Protein AF-A0A2N4XHB6-F1 (afdb_monomer_lite)

Secondary structure (DSSP, 8-state):
---EEEEEE-TTS-EEEEEEE-SS-EEETTEEE-S--EEEEEE-TTSSEEEES--TTS-----GGGT-SEEEEEEESGGG--SS-EEEEEEEEEETTEE---EEEEEEE-TTS-EEEEEEE-STT----BS---

Structure (mmCIF, N/CA/C/O backbone):
data_AF-A0A2N4XHB6-F1
#
_entry.id   AF-A0A2N4XHB6-F1
#
loop_
_atom_site.group_PDB
_atom_site.id
_atom_site.type_symbol
_atom_site.label_atom_id
_atom_site.label_alt_id
_atom_site.label_comp_id
_atom_site.label_asym_id
_atom_site.label_entity_id
_atom_site.label_seq_id
_atom_site.pdbx_PDB_ins_code
_atom_site.Cartn_x
_atom_site.Cartn_y
_atom_site.Cartn_z
_atom_site.occupancy
_atom_site.B_iso_or_equiv
_atom_site.auth_seq_id
_atom_site.auth_comp_id
_atom_site.auth_asym_id
_atom_site.auth_atom_id
_atom_site.pdbx_PDB_model_num
ATOM 1 N N . MET A 1 1 ? 1.958 -4.715 -34.163 1.00 52.84 1 MET A N 1
ATOM 2 C CA . MET A 1 1 ? 2.606 -5.634 -33.198 1.00 52.84 1 MET A CA 1
ATOM 3 C C . MET A 1 1 ? 1.744 -5.670 -31.944 1.00 52.84 1 MET A C 1
ATOM 5 O O . MET A 1 1 ? 1.227 -4.619 -31.588 1.00 52.84 1 MET A O 1
ATOM 9 N N . ALA A 1 2 ? 1.501 -6.847 -31.358 1.00 56.41 2 ALA A N 1
ATOM 10 C CA . ALA A 1 2 ? 0.521 -7.033 -30.283 1.00 56.41 2 ALA A CA 1
ATOM 11 C C . ALA A 1 2 ? 1.166 -6.917 -28.892 1.00 56.41 2 ALA A C 1
ATOM 13 O O . ALA A 1 2 ? 2.241 -7.465 -28.655 1.00 56.41 2 ALA A O 1
ATOM 14 N N . GLU A 1 3 ? 0.499 -6.212 -27.980 1.00 59.81 3 GLU A N 1
ATOM 15 C CA . GLU A 1 3 ? 0.827 -6.192 -26.554 1.00 59.81 3 GLU A CA 1
ATOM 16 C C . GLU A 1 3 ? 0.677 -7.605 -25.971 1.00 59.81 3 GLU A C 1
ATOM 18 O O . GLU A 1 3 ? -0.352 -8.253 -26.162 1.00 59.81 3 GLU A O 1
ATOM 23 N N . VAL A 1 4 ? 1.694 -8.091 -25.252 1.00 67.19 4 VAL A N 1
ATOM 24 C CA . VAL A 1 4 ? 1.621 -9.379 -24.548 1.00 67.19 4 VAL A CA 1
ATOM 25 C C . VAL A 1 4 ? 1.530 -9.113 -23.054 1.00 67.19 4 VAL A C 1
ATOM 27 O O . VAL A 1 4 ? 2.489 -8.644 -22.435 1.00 67.19 4 VAL A O 1
ATOM 30 N N . ARG A 1 5 ? 0.380 -9.448 -22.468 1.00 74.56 5 ARG A N 1
ATOM 31 C CA . ARG A 1 5 ? 0.186 -9.484 -21.016 1.00 74.56 5 ARG A CA 1
ATOM 32 C C . ARG A 1 5 ? 0.416 -10.897 -20.507 1.00 74.56 5 ARG A C 1
ATOM 34 O O . ARG A 1 5 ? -0.084 -11.855 -21.090 1.00 74.56 5 ARG A O 1
ATOM 41 N N . ARG A 1 6 ? 1.167 -11.025 -19.415 1.00 82.19 6 ARG A N 1
ATOM 42 C CA . ARG A 1 6 ? 1.332 -12.288 -18.688 1.00 82.19 6 ARG A CA 1
ATOM 43 C C . ARG A 1 6 ? 0.934 -12.086 -17.235 1.00 82.19 6 ARG A C 1
ATOM 45 O O . ARG A 1 6 ? 1.371 -11.120 -16.615 1.00 82.19 6 ARG A O 1
ATOM 52 N N . SER A 1 7 ? 0.152 -13.025 -16.724 1.00 91.19 7 SER A N 1
ATOM 53 C CA . SER A 1 7 ? -0.259 -13.092 -15.327 1.00 91.19 7 SER A CA 1
ATOM 54 C C . SER A 1 7 ? 0.274 -14.374 -14.707 1.00 91.19 7 SER A C 1
ATOM 56 O O . SER A 1 7 ? 0.253 -15.429 -15.340 1.00 91.19 7 SER A O 1
ATOM 58 N N . GLU A 1 8 ? 0.758 -14.271 -13.479 1.00 92.38 8 GLU A N 1
ATOM 59 C CA . GLU A 1 8 ? 1.179 -15.395 -12.652 1.00 92.38 8 GLU A CA 1
ATOM 60 C C . GLU A 1 8 ? 0.346 -15.394 -11.380 1.00 92.38 8 GLU A C 1
ATOM 62 O O . GLU A 1 8 ? 0.047 -14.332 -10.832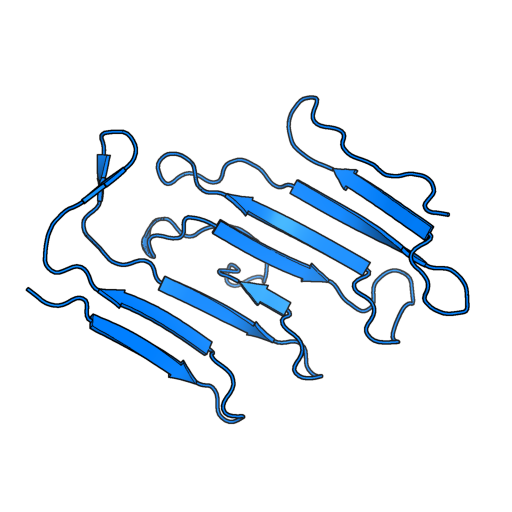 1.00 92.38 8 GLU A O 1
ATOM 67 N N . TYR A 1 9 ? -0.034 -16.581 -10.925 1.00 96.19 9 TYR A N 1
ATOM 68 C CA . TYR A 1 9 ? -0.909 -16.773 -9.778 1.00 96.19 9 TYR A CA 1
ATOM 69 C C . TYR A 1 9 ? -0.180 -17.581 -8.706 1.00 96.19 9 TYR A C 1
ATOM 71 O O . TYR A 1 9 ? 0.742 -18.336 -9.017 1.00 96.19 9 TYR A O 1
ATOM 79 N N . ASP A 1 10 ? -0.563 -17.392 -7.448 1.00 94.81 10 ASP A N 1
ATOM 80 C CA . ASP A 1 10 ? -0.102 -18.235 -6.346 1.00 94.81 10 ASP A CA 1
ATOM 81 C C . ASP A 1 10 ? -0.868 -19.568 -6.279 1.00 94.81 10 ASP A C 1
ATOM 83 O O . ASP A 1 10 ? -1.767 -19.834 -7.081 1.00 94.81 10 ASP A O 1
ATOM 87 N N . GLU A 1 11 ? -0.518 -20.422 -5.316 1.00 94.62 11 GLU A N 1
ATOM 88 C CA . GLU A 1 11 ? -1.128 -21.746 -5.147 1.00 94.62 11 GLU A CA 1
ATOM 89 C C . GLU A 1 11 ? -2.623 -21.682 -4.791 1.00 94.62 11 GLU A C 1
ATOM 91 O O . GLU A 1 11 ? -3.349 -22.654 -4.996 1.00 94.62 11 GLU A O 1
ATOM 96 N N . ALA A 1 12 ? -3.097 -20.539 -4.285 1.00 94.06 12 ALA A N 1
ATOM 97 C CA . ALA A 1 12 ? -4.505 -20.281 -3.996 1.00 94.06 12 ALA A CA 1
ATOM 98 C C . ALA A 1 12 ? -5.250 -19.641 -5.187 1.00 94.06 12 ALA A C 1
ATOM 100 O O . ALA A 1 12 ? -6.422 -19.287 -5.059 1.00 94.06 12 ALA A O 1
ATOM 101 N N . GLY A 1 13 ? -4.588 -19.470 -6.338 1.00 95.69 13 GLY A N 1
ATOM 102 C CA . GLY A 1 13 ? -5.165 -18.874 -7.542 1.00 95.69 13 GLY A CA 1
ATOM 103 C C . GLY A 1 13 ? -5.283 -17.348 -7.499 1.00 95.69 13 GLY A C 1
ATOM 104 O O . GLY A 1 13 ? -5.992 -16.768 -8.323 1.00 95.69 13 GLY A O 1
ATOM 105 N N . ARG A 1 14 ? -4.610 -16.668 -6.564 1.00 96.12 14 ARG A N 1
ATOM 106 C CA . ARG A 1 14 ? -4.595 -15.198 -6.480 1.00 96.12 14 ARG A CA 1
ATOM 107 C C . ARG A 1 14 ? -3.497 -14.636 -7.374 1.00 96.12 14 ARG A C 1
ATOM 109 O O . ARG A 1 14 ? -2.429 -15.229 -7.491 1.00 96.12 14 ARG A O 1
ATOM 116 N N . LEU A 1 15 ? -3.749 -13.492 -8.009 1.00 96.56 15 LEU A N 1
ATOM 117 C CA . LEU A 1 15 ? -2.792 -12.851 -8.914 1.00 96.56 15 LEU A CA 1
ATOM 118 C C . LEU A 1 15 ? -1.532 -12.446 -8.142 1.00 96.56 15 LEU A C 1
ATOM 120 O O . LEU A 1 15 ? -1.575 -11.546 -7.322 1.00 96.56 15 LEU A O 1
ATOM 124 N N . LYS A 1 16 ? -0.402 -13.081 -8.424 1.00 95.19 16 LYS A N 1
ATOM 125 C CA . LYS A 1 16 ? 0.886 -12.797 -7.787 1.00 95.19 16 LYS A CA 1
ATOM 126 C C . LYS A 1 16 ? 1.684 -11.755 -8.559 1.00 95.19 16 LYS A C 1
ATOM 128 O O . LYS A 1 16 ? 2.318 -10.899 -7.953 1.00 95.19 16 LYS A O 1
ATOM 133 N N . GLN A 1 17 ? 1.651 -11.828 -9.886 1.00 92.94 17 GLN A N 1
ATOM 134 C CA . GLN A 1 17 ? 2.380 -10.906 -10.746 1.00 92.94 17 GLN A CA 1
ATOM 135 C C . GLN A 1 17 ? 1.612 -10.653 -12.040 1.00 92.94 17 GLN A C 1
ATOM 137 O O . GLN A 1 17 ? 1.107 -11.584 -12.666 1.00 92.94 17 GLN A O 1
ATOM 142 N N . ALA A 1 18 ? 1.572 -9.399 -12.476 1.00 90.31 18 ALA A N 1
ATOM 143 C CA . ALA A 1 18 ? 1.178 -9.019 -13.825 1.00 90.31 18 ALA A CA 1
ATOM 144 C C . ALA A 1 18 ? 2.351 -8.331 -14.528 1.00 90.31 18 ALA A C 1
ATOM 146 O O . ALA A 1 18 ? 3.048 -7.510 -13.938 1.00 90.31 18 ALA A O 1
ATOM 147 N N . LYS A 1 19 ? 2.579 -8.663 -15.799 1.00 84.25 19 LYS A N 1
ATOM 148 C CA . LYS A 1 19 ? 3.659 -8.082 -16.601 1.00 84.25 19 LYS A CA 1
ATOM 149 C C . LYS A 1 19 ? 3.141 -7.643 -17.961 1.00 84.25 19 LYS A C 1
ATOM 151 O O . LYS A 1 19 ? 2.571 -8.455 -18.693 1.00 84.25 19 LYS A O 1
ATOM 156 N N . ILE A 1 20 ? 3.385 -6.385 -18.319 1.00 77.31 20 ILE A N 1
ATOM 157 C CA . ILE A 1 20 ? 3.029 -5.833 -19.635 1.00 77.31 20 ILE A CA 1
ATOM 158 C C . ILE A 1 20 ? 4.281 -5.807 -20.493 1.00 77.31 20 ILE A C 1
ATOM 160 O O . ILE A 1 20 ? 5.164 -5.015 -20.215 1.00 77.31 20 ILE A O 1
ATOM 164 N N . ARG A 1 21 ? 4.397 -6.633 -21.536 1.00 66.62 21 ARG A N 1
ATOM 165 C CA . ARG A 1 21 ? 5.574 -6.590 -22.414 1.00 66.62 21 ARG A CA 1
ATOM 166 C C . ARG A 1 21 ? 5.386 -5.631 -23.582 1.00 66.62 21 ARG A C 1
ATOM 168 O O . ARG A 1 21 ? 4.502 -5.838 -24.404 1.00 66.62 21 ARG A O 1
ATOM 175 N N . ALA A 1 22 ? 6.256 -4.628 -23.686 1.00 56.41 22 ALA A N 1
ATOM 176 C CA . ALA A 1 22 ? 6.355 -3.796 -24.876 1.00 56.41 22 ALA A CA 1
ATOM 177 C C . ALA A 1 22 ? 7.208 -4.500 -25.943 1.00 56.41 22 ALA A C 1
ATOM 179 O O . ALA A 1 22 ? 8.329 -4.932 -25.675 1.00 56.41 22 ALA A O 1
ATOM 180 N N . THR A 1 23 ? 6.698 -4.580 -27.169 1.00 54.22 23 THR A N 1
ATOM 181 C CA . THR A 1 23 ? 7.548 -4.682 -28.360 1.00 54.22 23 THR A CA 1
ATOM 182 C C . THR A 1 23 ? 7.778 -3.248 -28.853 1.00 54.22 23 THR A C 1
ATOM 184 O O . THR A 1 23 ? 6.912 -2.696 -29.523 1.00 54.22 23 THR A O 1
ATOM 187 N N . GLY A 1 24 ? 8.888 -2.615 -28.448 1.00 55.94 24 GLY A N 1
ATOM 188 C CA . GLY A 1 24 ? 9.245 -1.221 -28.790 1.00 55.94 24 GLY A CA 1
ATOM 189 C C . GLY A 1 24 ? 9.557 -0.322 -27.577 1.00 55.94 24 GLY A C 1
ATOM 190 O O . GLY A 1 24 ? 9.162 -0.638 -26.456 1.00 55.94 24 GLY A O 1
ATOM 191 N N . SER A 1 25 ? 10.282 0.784 -27.805 1.00 54.81 25 SER A N 1
ATOM 192 C CA . SER A 1 25 ? 10.637 1.795 -26.787 1.00 54.81 25 SER A CA 1
ATOM 193 C C . SER A 1 25 ? 9.533 2.845 -26.638 1.00 54.81 25 SER A C 1
ATOM 195 O O . SER A 1 25 ? 9.079 3.398 -27.638 1.00 54.81 25 SER A O 1
ATOM 197 N N . TYR A 1 26 ? 9.138 3.154 -25.402 1.00 51.06 26 TYR A N 1
ATOM 198 C CA . TYR A 1 26 ? 8.243 4.273 -25.081 1.00 51.06 26 TYR A CA 1
ATOM 199 C C . TYR A 1 26 ? 9.034 5.377 -24.376 1.00 51.06 26 TYR A C 1
ATOM 201 O O . TYR A 1 26 ? 10.110 5.118 -23.850 1.00 51.06 26 TYR A O 1
ATOM 209 N N . THR A 1 27 ? 8.521 6.605 -24.345 1.00 50.12 27 THR A N 1
ATOM 210 C CA . THR A 1 27 ? 9.161 7.726 -23.641 1.00 50.12 27 THR A CA 1
ATOM 211 C C . THR A 1 27 ? 8.194 8.273 -22.598 1.00 50.12 27 THR A C 1
ATOM 213 O O . THR A 1 27 ? 7.130 8.769 -22.961 1.00 50.12 27 THR A O 1
ATOM 216 N N . ALA A 1 28 ? 8.559 8.208 -21.317 1.00 45.91 28 ALA A N 1
ATOM 217 C CA . ALA A 1 28 ? 7.858 8.903 -20.235 1.00 45.91 28 ALA A CA 1
ATOM 218 C C . ALA A 1 28 ? 8.751 10.041 -19.728 1.00 45.91 28 ALA A C 1
ATOM 220 O O . ALA A 1 28 ? 9.938 9.829 -19.480 1.00 45.91 28 ALA A O 1
ATOM 221 N N . ASN A 1 29 ? 8.205 11.257 -19.622 1.00 54.69 29 ASN A N 1
ATOM 222 C CA . ASN A 1 29 ? 8.935 12.459 -19.184 1.00 54.69 29 ASN A CA 1
ATOM 223 C C . ASN A 1 29 ? 10.287 12.682 -19.900 1.00 54.69 29 ASN A C 1
ATOM 225 O O . ASN A 1 29 ? 11.282 13.043 -19.279 1.00 54.69 29 ASN A O 1
ATOM 229 N N . GLY A 1 30 ? 10.350 12.436 -21.213 1.00 52.88 30 GLY A N 1
ATOM 230 C CA . GLY A 1 30 ? 11.564 12.655 -22.014 1.00 52.88 30 GLY A CA 1
ATOM 231 C C . GLY A 1 30 ? 12.653 11.585 -21.865 1.00 52.88 30 GLY A C 1
ATOM 232 O O . GLY A 1 30 ? 13.679 11.680 -22.531 1.00 52.88 30 GLY A O 1
ATOM 233 N N . THR A 1 31 ? 12.429 10.544 -21.057 1.00 49.56 31 THR A N 1
ATOM 234 C CA . THR A 1 31 ? 13.347 9.406 -20.921 1.00 49.56 31 THR A CA 1
ATOM 235 C C . THR A 1 31 ? 12.808 8.213 -21.699 1.00 49.56 31 THR A C 1
ATOM 237 O O . THR A 1 31 ? 11.677 7.781 -21.469 1.00 49.56 31 THR A O 1
ATOM 240 N N . ALA A 1 32 ? 13.610 7.675 -22.622 1.00 52.66 32 ALA A N 1
ATOM 241 C CA . ALA A 1 32 ? 13.290 6.425 -23.300 1.00 52.66 32 ALA A CA 1
ATOM 242 C C . ALA A 1 32 ? 13.261 5.287 -22.266 1.00 52.66 32 ALA A C 1
ATOM 244 O O . ALA A 1 32 ? 14.292 4.888 -21.731 1.00 52.66 32 ALA A O 1
ATOM 245 N N . ILE A 1 33 ? 12.069 4.776 -21.980 1.00 51.88 33 ILE A N 1
ATOM 246 C CA . ILE A 1 33 ? 11.839 3.576 -21.186 1.00 51.88 33 ILE A CA 1
ATOM 247 C C . ILE A 1 33 ? 11.788 2.375 -22.131 1.00 51.88 33 ILE A C 1
ATOM 249 O O . ILE A 1 33 ? 10.859 2.194 -22.924 1.00 51.88 33 ILE A O 1
ATOM 253 N N . SER A 1 34 ? 12.818 1.535 -22.044 1.00 44.62 34 SER A N 1
ATOM 254 C CA . SER A 1 34 ? 12.791 0.188 -22.604 1.00 44.62 34 SER A CA 1
ATOM 255 C C . SER A 1 34 ? 12.200 -0.770 -21.562 1.00 44.62 34 SER A C 1
ATOM 257 O O . SER A 1 34 ? 12.894 -1.158 -20.626 1.00 44.62 34 SER A O 1
ATOM 259 N N . GLY A 1 35 ? 10.939 -1.178 -21.713 1.00 57.50 35 GLY A N 1
ATOM 260 C CA . GLY A 1 35 ? 10.352 -2.277 -20.930 1.00 57.50 35 GLY A CA 1
ATOM 261 C C . GLY A 1 35 ? 9.185 -1.866 -20.034 1.00 57.50 35 GLY A C 1
ATOM 262 O O . GLY A 1 35 ? 9.173 -0.807 -19.426 1.00 57.50 35 GLY A O 1
ATOM 263 N N . LEU A 1 36 ? 8.101 -2.635 -20.076 1.00 72.62 36 LEU A N 1
ATOM 264 C CA . LEU A 1 36 ? 7.827 -3.678 -19.082 1.00 72.62 36 LEU A CA 1
ATOM 265 C C . LEU A 1 36 ? 7.644 -3.140 -17.668 1.00 72.62 36 LEU A C 1
ATOM 267 O O . LEU A 1 36 ? 8.567 -3.185 -16.870 1.00 72.62 36 LEU A O 1
ATOM 271 N N . GLN A 1 37 ? 6.410 -2.753 -17.347 1.00 79.25 37 GLN A N 1
ATOM 272 C CA . GLN A 1 37 ? 5.982 -2.685 -15.958 1.00 79.25 37 GLN A CA 1
ATOM 273 C C . GLN A 1 37 ? 5.760 -4.110 -15.442 1.00 79.25 37 GLN A C 1
ATOM 275 O O . GLN A 1 37 ? 5.074 -4.921 -16.082 1.00 79.25 37 GLN A O 1
ATOM 280 N N . THR A 1 38 ? 6.348 -4.398 -14.287 1.00 85.50 38 THR A N 1
ATOM 281 C CA . THR A 1 38 ? 5.965 -5.534 -13.450 1.00 85.50 38 THR A CA 1
ATOM 282 C C . THR A 1 38 ? 5.059 -5.009 -12.341 1.00 85.50 38 THR A C 1
ATOM 284 O O . THR A 1 38 ? 5.207 -3.886 -11.871 1.00 85.50 38 THR A O 1
ATOM 287 N N . THR A 1 39 ? 4.034 -5.768 -11.990 1.00 93.06 39 THR A N 1
ATOM 288 C CA . THR A 1 39 ? 3.167 -5.448 -10.861 1.00 93.06 39 THR A CA 1
ATOM 289 C C . THR A 1 39 ? 3.082 -6.677 -9.990 1.00 93.06 39 THR A C 1
ATOM 291 O O . THR A 1 39 ? 2.452 -7.661 -10.372 1.00 93.06 39 THR A O 1
ATOM 294 N N . ASP A 1 40 ? 3.766 -6.618 -8.859 1.00 95.75 40 ASP A N 1
ATOM 295 C CA . ASP A 1 40 ? 3.851 -7.675 -7.867 1.00 95.75 40 ASP A CA 1
ATOM 296 C C . ASP A 1 40 ? 2.800 -7.437 -6.784 1.00 95.75 40 ASP A C 1
ATOM 298 O O . ASP A 1 40 ? 2.676 -6.333 -6.254 1.00 95.75 40 ASP A O 1
ATOM 302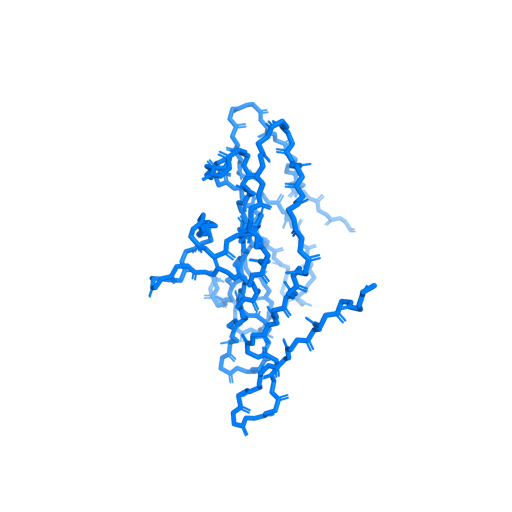 N N . TYR A 1 41 ? 2.045 -8.473 -6.439 1.00 97.81 41 TYR A N 1
ATOM 303 C CA . TYR A 1 41 ? 0.985 -8.409 -5.441 1.00 97.81 41 TYR A CA 1
ATOM 304 C C . TYR A 1 41 ? 1.343 -9.285 -4.247 1.00 97.81 41 TYR A C 1
ATOM 306 O O . TYR A 1 41 ? 1.806 -10.418 -4.383 1.00 97.81 41 TYR A O 1
ATOM 314 N N . THR A 1 42 ? 1.082 -8.768 -3.052 1.00 97.50 42 THR A N 1
ATOM 315 C CA . THR A 1 42 ? 1.194 -9.524 -1.804 1.00 97.50 42 THR A CA 1
ATOM 316 C C . THR A 1 42 ? -0.140 -9.523 -1.085 1.00 97.50 42 THR A C 1
ATOM 318 O O . THR A 1 42 ? -0.910 -8.565 -1.180 1.00 97.50 42 THR A O 1
ATOM 321 N N . TYR A 1 43 ? -0.410 -10.591 -0.342 1.00 97.44 43 TYR A N 1
ATOM 322 C CA . TYR A 1 43 ? -1.692 -10.806 0.317 1.00 97.44 43 TYR A CA 1
ATOM 323 C C . TYR A 1 43 ? -1.521 -11.001 1.819 1.00 97.44 43 TYR A C 1
ATOM 325 O O . TYR A 1 43 ? -0.509 -11.513 2.297 1.00 97.44 43 TYR A O 1
ATOM 333 N N . HIS A 1 44 ? -2.536 -10.582 2.562 1.00 95.00 44 HIS A N 1
ATOM 334 C CA . HIS A 1 44 ? -2.712 -10.886 3.968 1.00 95.00 44 HIS A CA 1
ATOM 335 C C . HIS A 1 44 ? -3.045 -12.379 4.141 1.00 95.00 44 HIS A C 1
ATOM 337 O O . HIS A 1 44 ? -3.594 -13.005 3.229 1.00 95.00 44 HIS A O 1
ATOM 343 N N . LEU A 1 45 ? -2.795 -12.951 5.326 1.00 92.94 45 LEU A N 1
ATOM 344 C CA . LEU A 1 45 ? -3.118 -14.358 5.624 1.00 92.94 45 LEU A CA 1
ATOM 345 C C . LEU A 1 45 ? -4.602 -14.704 5.385 1.00 92.94 45 LEU A C 1
ATOM 347 O O . LEU A 1 45 ? -4.923 -15.835 5.043 1.00 92.94 45 LEU A O 1
ATOM 351 N N . ARG A 1 46 ? -5.500 -13.716 5.503 1.00 92.44 46 ARG A N 1
ATOM 352 C CA . ARG A 1 46 ? -6.945 -13.842 5.216 1.00 92.44 46 ARG A CA 1
ATOM 353 C C . ARG A 1 46 ? -7.320 -13.680 3.735 1.00 92.44 46 ARG A C 1
ATOM 355 O O . ARG A 1 46 ? -8.495 -13.565 3.415 1.00 92.44 46 ARG A O 1
ATOM 362 N N . GLY A 1 47 ? -6.348 -13.585 2.832 1.00 94.31 47 GLY A N 1
ATOM 363 C CA . GLY A 1 47 ? -6.591 -13.465 1.391 1.00 94.31 47 GLY A CA 1
ATOM 364 C C . GLY A 1 47 ? -6.782 -12.048 0.854 1.00 94.31 47 GLY A C 1
ATOM 365 O O . GLY A 1 47 ? -6.806 -11.866 -0.358 1.00 94.31 47 GLY A O 1
ATOM 366 N N . GLN A 1 48 ? -6.869 -11.048 1.726 1.00 95.62 48 GLN A N 1
ATOM 367 C CA . GLN A 1 48 ? -7.025 -9.644 1.339 1.00 95.62 48 GLN A CA 1
ATOM 368 C C . GLN A 1 48 ? -5.719 -9.088 0.755 1.00 95.62 48 GLN A C 1
ATOM 370 O O . GLN A 1 48 ? -4.641 -9.579 1.090 1.00 95.62 48 GLN A O 1
ATOM 375 N N . LEU A 1 49 ? -5.785 -8.078 -0.116 1.00 97.75 49 LEU A N 1
ATOM 376 C CA . LEU A 1 49 ? -4.585 -7.421 -0.646 1.00 97.75 49 LEU A CA 1
ATOM 377 C C . LEU A 1 49 ? -3.778 -6.811 0.508 1.00 97.75 49 LEU A C 1
ATOM 379 O O . LEU A 1 49 ? -4.323 -6.063 1.304 1.00 97.75 49 LEU A O 1
ATOM 383 N N . ARG A 1 50 ? -2.479 -7.092 0.582 1.00 97.69 50 ARG A N 1
ATOM 384 C CA . ARG A 1 50 ? -1.554 -6.472 1.544 1.00 97.69 50 ARG A CA 1
ATOM 385 C C . ARG A 1 50 ? -0.680 -5.409 0.892 1.00 97.69 50 ARG A C 1
ATOM 387 O O . ARG A 1 50 ? -0.323 -4.429 1.537 1.00 97.69 50 ARG A O 1
ATOM 394 N N . GLY A 1 51 ? -0.342 -5.568 -0.381 1.00 98.25 51 GLY A N 1
ATOM 395 C CA . GLY A 1 51 ? 0.387 -4.525 -1.084 1.00 98.25 51 GLY A CA 1
ATOM 396 C C . GLY A 1 51 ? 0.695 -4.829 -2.533 1.00 98.25 51 GLY A C 1
ATOM 397 O O . GLY A 1 51 ? 0.501 -5.948 -3.005 1.00 98.25 51 GLY A O 1
ATOM 398 N N . ILE A 1 52 ? 1.182 -3.794 -3.202 1.00 98.25 52 ILE A N 1
ATOM 399 C CA . ILE A 1 52 ? 1.575 -3.758 -4.604 1.00 98.25 52 ILE A CA 1
ATOM 400 C C . ILE A 1 52 ? 3.011 -3.241 -4.660 1.00 98.25 52 ILE A C 1
ATOM 402 O O . ILE A 1 52 ? 3.291 -2.206 -4.054 1.00 98.25 52 ILE A O 1
ATOM 406 N N . ASN A 1 53 ? 3.892 -3.932 -5.387 1.00 96.88 53 ASN A N 1
ATOM 407 C CA . ASN A 1 53 ? 5.286 -3.537 -5.623 1.00 96.88 53 ASN A CA 1
ATOM 408 C C . ASN A 1 53 ? 6.045 -3.198 -4.331 1.00 96.88 53 ASN A C 1
ATOM 410 O O . ASN A 1 53 ? 6.744 -2.188 -4.249 1.00 96.88 53 ASN A O 1
ATOM 414 N N . LEU A 1 54 ? 5.834 -3.993 -3.280 1.00 97.88 54 LEU A N 1
ATOM 415 C CA . LEU A 1 54 ? 6.552 -3.819 -2.022 1.00 97.88 54 LEU A CA 1
ATOM 416 C C . LEU A 1 54 ? 8.001 -4.292 -2.167 1.00 97.88 54 LEU A C 1
ATOM 418 O O . LEU A 1 54 ? 8.268 -5.270 -2.865 1.00 97.88 54 LEU A O 1
ATOM 422 N N . ASP A 1 55 ? 8.918 -3.652 -1.444 1.00 95.50 55 ASP A N 1
ATOM 423 C CA . ASP A 1 55 ? 10.286 -4.154 -1.323 1.00 95.50 55 ASP A CA 1
ATOM 424 C C . ASP A 1 55 ? 10.338 -5.485 -0.539 1.00 95.50 55 ASP A C 1
ATOM 426 O O . ASP A 1 55 ? 9.345 -5.955 0.027 1.00 95.50 55 ASP A O 1
ATOM 430 N N . GLY A 1 56 ? 11.523 -6.099 -0.457 1.00 94.12 56 GLY A N 1
ATOM 431 C CA . GLY A 1 56 ? 11.719 -7.356 0.279 1.00 94.12 56 GLY A CA 1
ATOM 432 C C . GLY A 1 56 ? 11.415 -7.279 1.784 1.00 94.12 56 GLY A C 1
ATOM 433 O O . GLY A 1 56 ? 11.224 -8.314 2.417 1.00 94.12 56 GLY A O 1
ATOM 434 N N . SER A 1 57 ? 11.329 -6.072 2.350 1.00 96.25 57 SER A N 1
ATOM 435 C CA . SER A 1 57 ? 10.933 -5.817 3.741 1.00 96.25 57 SER A CA 1
ATOM 436 C C . SER A 1 57 ? 9.440 -5.482 3.879 1.00 96.25 57 SER A C 1
ATOM 438 O O . SER A 1 57 ? 8.941 -5.275 4.986 1.00 96.25 57 SER A O 1
ATOM 440 N N . GLY A 1 58 ? 8.694 -5.437 2.773 1.00 96.19 58 GLY A N 1
ATOM 441 C CA . GLY A 1 58 ? 7.283 -5.082 2.751 1.00 96.19 58 GLY A CA 1
ATOM 442 C C . GLY A 1 58 ? 7.010 -3.577 2.824 1.00 96.19 58 GLY A C 1
ATOM 443 O O . GLY A 1 58 ? 5.922 -3.198 3.258 1.00 96.19 58 GLY A O 1
ATOM 444 N N . ASN A 1 59 ? 7.957 -2.711 2.463 1.00 97.12 59 ASN A N 1
ATOM 445 C CA . ASN A 1 59 ? 7.745 -1.262 2.405 1.00 97.12 59 ASN A CA 1
ATOM 446 C C . ASN A 1 59 ? 7.289 -0.824 1.009 1.00 97.12 59 ASN A C 1
ATOM 448 O O . ASN A 1 59 ? 7.723 -1.414 0.016 1.00 97.12 59 ASN A O 1
ATOM 452 N N . PRO A 1 60 ? 6.443 0.218 0.904 1.00 97.44 60 PRO A N 1
ATOM 453 C CA . PRO A 1 60 ? 5.943 0.681 -0.380 1.00 97.44 60 PRO A CA 1
ATOM 454 C C . PRO A 1 60 ? 6.984 1.544 -1.116 1.00 97.44 60 PRO A C 1
ATOM 456 O O . PRO A 1 60 ? 6.893 2.771 -1.122 1.00 97.44 60 PRO A O 1
ATOM 459 N N . VAL A 1 61 ? 7.993 0.912 -1.721 1.00 95.62 61 VAL A N 1
ATOM 460 C CA . VAL A 1 61 ? 9.084 1.580 -2.449 1.00 95.62 61 VAL A CA 1
ATOM 461 C C . VAL A 1 61 ? 9.125 1.068 -3.895 1.00 95.62 61 VAL A C 1
ATOM 463 O O . VAL A 1 61 ? 9.486 -0.087 -4.100 1.00 95.62 61 VAL A O 1
ATOM 466 N N . PRO A 1 62 ? 8.785 1.894 -4.906 1.00 92.75 62 PRO A N 1
ATOM 467 C CA . PRO A 1 62 ? 8.834 1.478 -6.308 1.00 92.75 62 PRO A CA 1
ATOM 468 C C . PRO A 1 62 ? 10.247 1.062 -6.740 1.00 92.75 62 PRO A C 1
ATOM 470 O O . PRO A 1 62 ? 11.207 1.808 -6.522 1.00 92.75 62 PRO A O 1
ATOM 473 N N . ASN A 1 63 ? 10.378 -0.093 -7.399 1.00 88.88 63 ASN A N 1
ATOM 474 C CA . ASN A 1 63 ? 11.636 -0.571 -7.957 1.00 88.88 63 ASN A CA 1
ATOM 475 C C . ASN A 1 63 ? 11.827 -0.116 -9.415 1.00 88.88 63 ASN A C 1
ATOM 477 O O . ASN A 1 63 ? 11.209 -0.634 -10.350 1.00 88.88 63 ASN A O 1
ATOM 481 N N . ALA A 1 64 ? 12.767 0.806 -9.627 1.00 84.75 64 ALA A N 1
ATOM 482 C CA . ALA A 1 64 ? 13.124 1.306 -10.955 1.00 84.75 64 ALA A CA 1
ATOM 483 C C . ALA A 1 64 ? 13.564 0.199 -11.932 1.00 84.75 64 ALA A C 1
ATOM 485 O O . ALA A 1 64 ? 13.264 0.275 -13.121 1.00 84.75 64 ALA A O 1
ATOM 486 N N . SER A 1 65 ? 14.221 -0.859 -11.441 1.00 82.88 65 SER A N 1
ATOM 487 C CA . SER A 1 65 ? 14.683 -1.975 -12.283 1.00 82.88 65 SER A CA 1
ATOM 488 C C . SER A 1 65 ? 13.533 -2.848 -12.800 1.00 82.88 65 SER A C 1
ATOM 490 O O . SER A 1 65 ? 13.710 -3.586 -13.767 1.00 82.88 65 SER A O 1
ATOM 492 N N . GLN A 1 66 ? 12.358 -2.775 -12.165 1.00 82.44 66 GLN A N 1
ATOM 493 C CA . GLN A 1 66 ? 11.137 -3.486 -12.563 1.00 82.44 66 GLN A CA 1
ATOM 494 C C . GLN A 1 66 ? 10.135 -2.592 -13.312 1.00 82.44 66 GLN A C 1
ATOM 496 O O . GLN A 1 66 ? 9.080 -3.078 -13.730 1.00 82.44 66 GLN A O 1
ATOM 501 N N . GLY A 1 67 ? 10.473 -1.312 -13.515 1.00 82.94 67 GLY A N 1
ATOM 502 C CA . GLY A 1 67 ? 9.591 -0.336 -14.151 1.00 82.94 67 GLY A CA 1
ATOM 503 C C . GLY A 1 67 ? 8.416 0.081 -13.266 1.00 82.94 67 GLY A C 1
ATOM 504 O O . GLY A 1 67 ? 7.365 0.458 -13.785 1.00 82.94 67 GLY A O 1
ATOM 505 N N . ASP A 1 68 ? 8.557 -0.007 -11.942 1.00 88.94 68 ASP A N 1
ATOM 506 C CA . ASP A 1 68 ? 7.471 0.326 -11.029 1.00 88.94 68 ASP A CA 1
ATOM 507 C C . ASP A 1 68 ? 7.207 1.831 -11.022 1.00 88.94 68 ASP A C 1
ATOM 509 O O . ASP A 1 68 ? 8.041 2.643 -10.614 1.00 88.94 68 ASP A O 1
ATOM 513 N N . LEU A 1 69 ? 5.994 2.205 -11.420 1.00 90.19 69 LEU A N 1
ATOM 514 C CA . LEU A 1 69 ? 5.522 3.587 -11.335 1.00 90.19 69 LEU A CA 1
ATOM 515 C C . LEU A 1 69 ? 4.882 3.904 -9.978 1.00 90.19 69 LEU A C 1
ATOM 517 O O . LEU A 1 69 ? 4.670 5.068 -9.640 1.00 90.19 69 LEU A O 1
ATOM 521 N N . PHE A 1 70 ? 4.559 2.868 -9.205 1.00 94.62 70 PHE A N 1
ATOM 522 C CA . PHE A 1 70 ? 3.779 2.963 -7.983 1.00 94.62 70 PHE A CA 1
ATOM 523 C C . PHE A 1 70 ? 4.047 1.772 -7.064 1.00 94.62 70 PHE A C 1
ATOM 525 O O . PHE A 1 70 ? 4.307 0.666 -7.541 1.00 94.62 70 PHE A O 1
ATOM 532 N N . SER A 1 71 ? 3.943 2.011 -5.759 1.00 97.81 71 SER A N 1
ATOM 533 C CA . SER A 1 71 ? 3.994 1.004 -4.706 1.00 97.81 71 SER A CA 1
ATOM 534 C C . SER A 1 71 ? 3.010 1.355 -3.588 1.00 97.81 71 SER A C 1
ATOM 536 O O . SER A 1 71 ? 2.816 2.533 -3.275 1.00 97.81 71 SER A O 1
ATOM 538 N N . TYR A 1 72 ? 2.360 0.343 -3.009 1.00 98.69 72 TYR A N 1
ATOM 539 C CA . TYR A 1 72 ? 1.248 0.499 -2.067 1.00 98.69 72 TYR A CA 1
ATOM 540 C C . TYR A 1 72 ? 1.228 -0.582 -1.005 1.00 98.69 72 TYR A C 1
ATOM 542 O O . TYR A 1 72 ? 1.413 -1.755 -1.312 1.00 98.69 72 TYR A O 1
ATOM 550 N N . ARG A 1 73 ? 0.913 -0.201 0.228 1.00 98.62 73 ARG A N 1
ATOM 551 C CA . ARG A 1 73 ? 0.791 -1.090 1.377 1.00 98.62 73 ARG A CA 1
ATOM 552 C C . ARG A 1 73 ? -0.507 -0.818 2.124 1.00 98.62 73 ARG A C 1
ATOM 554 O O . ARG A 1 73 ? -0.826 0.335 2.413 1.00 98.62 73 ARG A O 1
ATOM 561 N N . LEU A 1 74 ? -1.184 -1.899 2.485 1.00 98.44 74 LEU A N 1
ATOM 562 C CA . LEU A 1 74 ? -2.289 -1.939 3.429 1.00 98.44 74 LEU A CA 1
ATOM 563 C C . LEU A 1 74 ? -1.813 -2.617 4.712 1.00 98.44 74 LEU A C 1
ATOM 565 O O . LEU A 1 74 ? -1.381 -3.771 4.702 1.00 98.44 74 LEU A O 1
ATOM 569 N N . ASP A 1 75 ? -1.885 -1.880 5.811 1.00 97.56 75 ASP A N 1
ATOM 570 C CA . ASP A 1 75 ? -1.638 -2.377 7.152 1.00 97.56 75 ASP A CA 1
ATOM 571 C C . ASP A 1 75 ? -2.970 -2.690 7.824 1.00 97.56 75 ASP A C 1
ATOM 573 O O . ASP A 1 75 ? -3.834 -1.825 8.001 1.00 97.56 75 ASP A O 1
ATOM 577 N N . TYR A 1 76 ? -3.099 -3.946 8.215 1.00 96.31 76 TYR A N 1
ATOM 578 C CA . TYR A 1 76 ? -4.181 -4.473 9.025 1.00 96.31 76 TYR A CA 1
ATOM 579 C C . TYR A 1 76 ? -3.663 -4.659 10.469 1.00 96.31 76 TYR A C 1
ATOM 581 O O . TYR A 1 76 ? -2.471 -4.471 10.729 1.00 96.3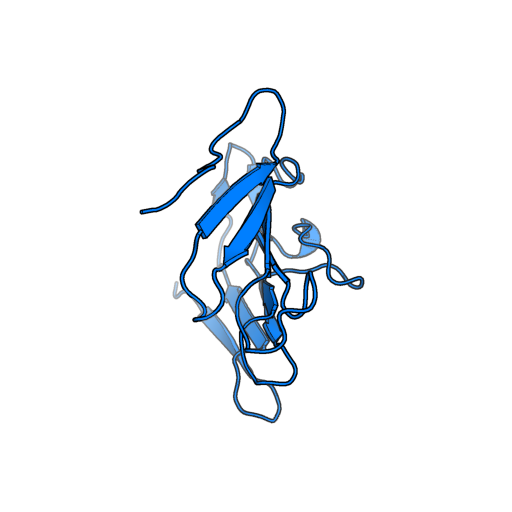1 76 TYR A O 1
ATOM 589 N N . GLU A 1 77 ? -4.540 -4.978 11.428 1.00 94.00 77 GLU A N 1
ATOM 590 C CA . GLU A 1 77 ? -4.145 -5.308 12.817 1.00 94.00 77 GLU A CA 1
ATOM 591 C C . GLU A 1 77 ? -3.405 -4.191 13.562 1.00 94.00 77 GLU A C 1
ATOM 593 O O . GLU A 1 77 ? -2.688 -4.422 14.537 1.00 94.00 77 GLU A O 1
ATOM 598 N N . THR A 1 78 ? -3.594 -2.943 13.140 1.00 90.25 78 THR A N 1
ATOM 599 C CA . THR A 1 78 ? -3.030 -1.793 13.847 1.00 90.25 78 THR A CA 1
ATOM 600 C C . THR A 1 78 ? -3.944 -1.379 14.997 1.00 90.25 78 THR A C 1
ATOM 602 O O . THR A 1 78 ? -5.164 -1.460 14.866 1.00 90.25 78 THR A O 1
ATOM 605 N N . ALA A 1 79 ? -3.378 -0.870 16.095 1.00 85.69 79 ALA A N 1
ATOM 606 C CA . ALA A 1 79 ? -4.142 -0.304 17.215 1.00 85.69 79 ALA A CA 1
ATOM 607 C C . ALA A 1 79 ? -5.229 -1.245 17.784 1.00 85.69 79 ALA A C 1
ATOM 609 O O . ALA A 1 79 ? -6.302 -0.799 18.175 1.00 85.69 79 ALA A O 1
ATOM 610 N N . PHE A 1 80 ? -4.926 -2.546 17.850 1.00 84.56 80 PHE A N 1
ATOM 611 C CA . PHE A 1 80 ? -5.812 -3.600 18.361 1.00 84.56 80 PHE A CA 1
ATOM 612 C C . PHE A 1 80 ? -7.085 -3.861 17.534 1.00 84.56 80 PHE A C 1
ATOM 614 O O . PHE A 1 80 ? -8.033 -4.466 18.032 1.00 84.56 80 PHE A O 1
ATOM 621 N N . ILE A 1 81 ? -7.101 -3.457 16.262 1.00 83.75 81 ILE A N 1
ATOM 622 C CA . ILE A 1 81 ? -8.219 -3.688 15.342 1.00 83.75 81 ILE A CA 1
ATOM 623 C C . ILE A 1 81 ? -7.942 -4.948 14.509 1.00 83.75 81 ILE A C 1
ATOM 625 O O . ILE A 1 81 ? -7.228 -4.895 13.514 1.00 83.75 81 ILE A O 1
ATOM 629 N N . TYR A 1 82 ? -8.489 -6.095 14.923 1.00 88.75 82 TYR A N 1
ATOM 630 C CA . TYR A 1 82 ? -8.238 -7.413 14.303 1.00 88.75 82 TYR A CA 1
ATOM 631 C C . TYR A 1 82 ? -9.400 -7.936 13.439 1.00 88.75 82 TYR A C 1
ATOM 633 O O . TYR A 1 82 ? -9.398 -9.091 13.014 1.00 88.75 82 TYR A O 1
ATOM 641 N N . ASP A 1 83 ? -10.401 -7.097 13.175 1.00 90.56 83 ASP A N 1
ATOM 642 C CA . ASP A 1 83 ? -11.639 -7.434 12.456 1.00 90.56 83 ASP A CA 1
ATOM 643 C C . ASP A 1 83 ? -11.504 -7.377 10.922 1.00 90.56 83 ASP A C 1
ATOM 645 O O . ASP A 1 83 ? -12.463 -7.618 10.192 1.00 90.56 83 ASP A O 1
ATOM 649 N N . GLY A 1 84 ? -10.298 -7.102 10.419 1.00 92.38 84 GLY A N 1
ATOM 650 C CA . GLY A 1 84 ? -10.019 -6.965 8.993 1.00 92.38 84 GLY A CA 1
ATOM 651 C C . GLY A 1 84 ? -10.159 -5.543 8.460 1.00 92.38 84 GLY A C 1
ATOM 652 O O . GLY A 1 84 ? -9.926 -5.342 7.269 1.00 92.38 84 GLY A O 1
ATOM 653 N N . ASN A 1 85 ? -10.461 -4.559 9.309 1.00 95.31 85 ASN A N 1
ATOM 654 C CA . ASN A 1 85 ? -10.348 -3.160 8.924 1.00 95.31 85 ASN A CA 1
ATOM 655 C C . ASN A 1 85 ? -8.901 -2.788 8.582 1.00 95.31 85 ASN A C 1
ATOM 657 O O . ASN A 1 85 ? -7.936 -3.270 9.182 1.00 95.31 85 ASN A O 1
ATOM 661 N N . ILE A 1 86 ? -8.763 -1.876 7.623 1.00 96.94 86 ILE A N 1
ATOM 662 C CA . ILE A 1 86 ? -7.475 -1.292 7.257 1.00 96.94 86 ILE A CA 1
ATOM 663 C C . ILE A 1 86 ? -7.153 -0.220 8.289 1.00 96.94 86 ILE A C 1
ATOM 665 O O . ILE A 1 86 ? -7.865 0.775 8.415 1.00 96.94 86 ILE A O 1
ATOM 669 N N . GLY A 1 87 ? -6.060 -0.411 9.009 1.00 96.75 87 GLY A N 1
ATOM 670 C CA . GLY A 1 87 ? -5.576 0.532 10.002 1.00 96.75 87 GLY A CA 1
ATOM 671 C C . GLY A 1 87 ? -4.733 1.653 9.410 1.00 96.75 87 GLY A C 1
ATOM 672 O O . GLY A 1 87 ? -4.791 2.800 9.851 1.00 96.75 87 GLY A O 1
ATOM 673 N N . LYS A 1 88 ? -3.969 1.340 8.362 1.00 97.69 88 LYS A N 1
ATOM 674 C CA . LYS A 1 88 ? -3.181 2.323 7.623 1.00 97.69 88 LYS A CA 1
ATOM 675 C C . LYS A 1 88 ? -3.041 1.908 6.168 1.00 97.69 88 LYS A C 1
ATOM 677 O O . LYS A 1 88 ? -2.904 0.733 5.850 1.00 97.69 88 LYS A O 1
ATOM 682 N N . GLN A 1 89 ? -3.031 2.891 5.281 1.00 98.12 89 GLN A N 1
ATOM 683 C CA . GLN A 1 89 ? -2.550 2.712 3.919 1.00 98.12 89 GLN A CA 1
ATOM 684 C C . GLN A 1 89 ? -1.342 3.606 3.685 1.00 98.12 89 GLN A C 1
ATOM 686 O O . GLN A 1 89 ? -1.307 4.740 4.163 1.00 98.12 89 GLN A O 1
ATOM 691 N N . SER A 1 90 ? -0.357 3.126 2.938 1.00 98.69 90 SER A N 1
ATOM 692 C CA . SER A 1 90 ? 0.805 3.924 2.553 1.00 98.69 90 SER A CA 1
ATOM 693 C C . SER A 1 90 ? 1.194 3.673 1.107 1.00 98.69 90 SER A C 1
ATOM 695 O O . SER A 1 90 ? 1.037 2.567 0.601 1.00 98.69 90 SER A O 1
ATOM 697 N N . TRP A 1 91 ? 1.642 4.716 0.417 1.00 98.56 91 TRP A N 1
ATOM 698 C CA . TRP A 1 91 ? 1.982 4.646 -0.995 1.00 98.56 91 TRP A CA 1
ATOM 699 C C . TRP A 1 91 ? 3.121 5.573 -1.359 1.00 98.56 91 TRP A C 1
ATOM 701 O O . TRP A 1 91 ? 3.371 6.592 -0.710 1.00 98.56 91 TRP A O 1
ATOM 711 N N . GLN A 1 92 ? 3.763 5.232 -2.464 1.00 97.44 92 GLN A N 1
ATOM 712 C CA . GLN A 1 92 ? 4.792 6.044 -3.074 1.00 97.44 9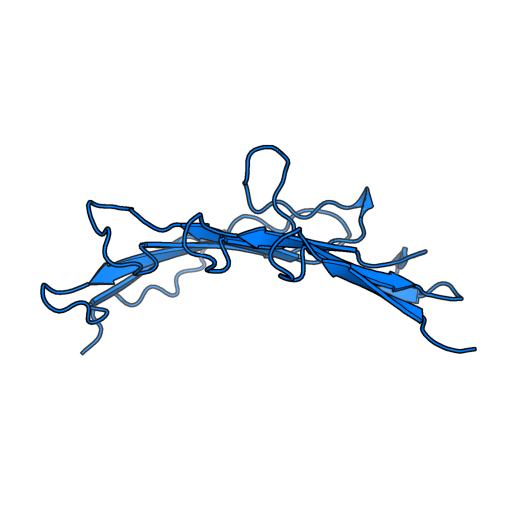2 GLN A CA 1
ATOM 713 C C . GLN A 1 92 ? 4.728 5.859 -4.586 1.00 97.44 92 GLN A C 1
ATOM 715 O O . GLN A 1 92 ? 4.612 4.739 -5.085 1.00 97.44 92 GLN A O 1
ATOM 720 N N . ALA A 1 93 ? 4.762 6.967 -5.319 1.00 94.38 93 ALA A N 1
ATOM 721 C CA . ALA A 1 93 ? 4.893 6.941 -6.768 1.00 94.38 93 ALA A CA 1
ATOM 722 C C . ALA A 1 93 ? 6.371 7.026 -7.160 1.00 94.38 93 ALA A C 1
ATOM 724 O O . ALA A 1 93 ? 7.244 7.309 -6.334 1.00 94.38 93 ALA A O 1
ATOM 725 N N . SER A 1 94 ? 6.644 6.778 -8.432 1.00 90.50 94 SER A N 1
ATOM 726 C CA . SER A 1 94 ? 7.938 7.030 -9.052 1.00 90.50 94 SER A CA 1
ATOM 727 C C . SER A 1 94 ? 7.843 8.281 -9.922 1.00 90.50 94 SER A C 1
ATOM 729 O O . SER A 1 94 ? 6.921 8.416 -10.726 1.00 90.50 94 SER A O 1
ATOM 731 N N . ASN A 1 95 ? 8.790 9.203 -9.769 1.00 85.81 95 ASN A N 1
ATOM 732 C CA . ASN A 1 95 ? 8.996 10.328 -10.673 1.00 85.81 95 ASN A CA 1
ATOM 733 C C . ASN A 1 95 ? 10.404 10.209 -11.262 1.00 85.81 95 ASN 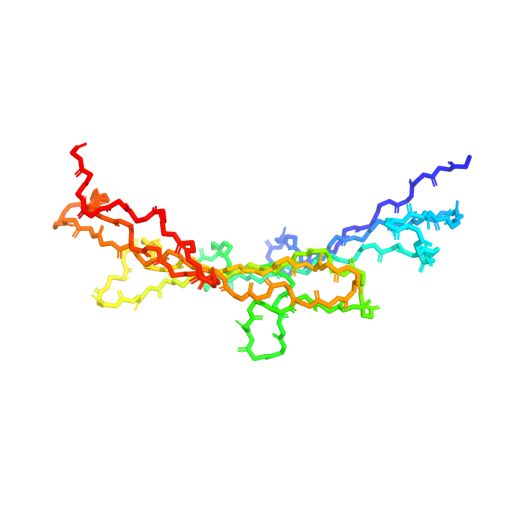A C 1
ATOM 735 O O . ASN A 1 95 ? 11.379 10.198 -10.515 1.00 85.81 95 ASN A O 1
ATOM 739 N N . ASN A 1 96 ? 10.507 10.088 -12.588 1.00 81.31 96 ASN A N 1
ATOM 740 C CA . ASN A 1 96 ? 11.772 9.872 -13.300 1.00 81.31 96 ASN A CA 1
ATOM 741 C C . ASN A 1 96 ? 12.610 8.724 -12.702 1.00 81.31 96 ASN A C 1
ATOM 743 O O . ASN A 1 96 ? 13.800 8.880 -12.444 1.00 81.31 96 ASN A O 1
ATOM 747 N N . ASN A 1 97 ? 11.973 7.569 -12.471 1.00 75.12 97 ASN A N 1
ATOM 748 C CA . ASN A 1 97 ? 12.586 6.367 -11.886 1.00 75.12 97 ASN A CA 1
ATOM 749 C C . ASN A 1 97 ? 13.099 6.533 -10.443 1.00 75.12 97 ASN A C 1
ATOM 751 O O . ASN A 1 97 ? 13.852 5.688 -9.964 1.00 75.12 97 ASN A O 1
ATOM 755 N N . ALA A 1 98 ? 12.681 7.586 -9.737 1.00 82.12 98 ALA A N 1
ATOM 756 C CA . ALA A 1 98 ? 13.011 7.812 -8.337 1.00 82.12 98 ALA A CA 1
ATOM 757 C C . ALA A 1 98 ? 11.740 7.874 -7.468 1.00 82.12 98 ALA A C 1
ATOM 759 O O . ALA A 1 98 ? 10.752 8.501 -7.863 1.00 82.12 98 ALA A O 1
ATOM 760 N N . PRO A 1 99 ? 11.741 7.278 -6.263 1.00 90.00 99 PRO A N 1
ATOM 761 C CA . PRO A 1 99 ? 10.595 7.342 -5.364 1.00 90.00 99 PRO A CA 1
ATOM 762 C C . PRO A 1 99 ? 10.235 8.791 -4.968 1.00 90.00 99 PRO A C 1
ATOM 764 O O . PRO A 1 99 ? 11.063 9.527 -4.440 1.00 90.00 99 PRO A O 1
ATOM 767 N N . SER A 1 100 ? 8.973 9.193 -5.135 1.00 93.19 100 SER A N 1
ATOM 768 C CA . SER A 1 100 ? 8.493 10.579 -4.962 1.00 93.19 100 SER A CA 1
ATOM 769 C C . SER A 1 100 ? 8.113 10.959 -3.518 1.00 93.19 100 SER A C 1
ATOM 771 O O . SER A 1 100 ? 7.256 11.820 -3.302 1.00 93.19 100 SER A O 1
ATOM 773 N N . GLY A 1 101 ? 8.684 10.272 -2.531 1.00 95.44 101 GLY A N 1
ATOM 774 C CA . GLY A 1 101 ? 8.353 10.378 -1.109 1.00 95.44 101 GLY A CA 1
ATOM 775 C C . GLY A 1 101 ? 7.077 9.642 -0.670 1.00 95.44 101 GLY A C 1
ATOM 776 O O . GLY A 1 101 ? 6.098 9.530 -1.415 1.00 95.44 101 GLY A O 1
ATOM 777 N N . LEU A 1 102 ? 7.119 9.135 0.562 1.00 97.69 102 LEU A N 1
ATOM 778 C CA . LEU A 1 102 ? 6.071 8.320 1.167 1.00 97.69 102 LEU A CA 1
ATOM 779 C C . LEU A 1 102 ? 4.867 9.171 1.570 1.00 97.69 102 LEU A C 1
ATOM 781 O O . LEU A 1 102 ? 5.014 10.239 2.165 1.00 97.69 102 LEU A O 1
ATOM 785 N N . ARG A 1 103 ? 3.674 8.656 1.291 1.00 98.44 103 ARG A N 1
ATOM 786 C CA . ARG A 1 103 ? 2.401 9.202 1.760 1.00 98.44 103 ARG A CA 1
ATOM 787 C C . ARG A 1 103 ? 1.609 8.119 2.463 1.00 98.44 103 ARG A C 1
ATOM 789 O O . ARG A 1 103 ? 1.787 6.933 2.185 1.00 98.44 103 ARG A O 1
ATOM 796 N N . SER A 1 104 ? 0.747 8.504 3.390 1.00 98.50 104 SER A N 1
ATOM 797 C CA . SER A 1 104 ? -0.096 7.562 4.111 1.00 98.50 104 SER A CA 1
ATOM 798 C C . SER A 1 104 ? -1.363 8.194 4.663 1.00 98.50 104 SER A C 1
ATOM 800 O O . SER A 1 104 ? -1.410 9.395 4.918 1.00 98.50 104 SER A O 1
ATOM 802 N N . TYR A 1 105 ? -2.362 7.343 4.884 1.00 98.38 105 TYR A N 1
ATOM 803 C CA . TYR A 1 105 ? -3.475 7.618 5.781 1.00 98.38 105 TYR A CA 1
ATOM 804 C C . TYR A 1 105 ? -3.472 6.594 6.907 1.00 98.38 105 TYR A C 1
ATOM 806 O O . TYR A 1 105 ? -3.370 5.399 6.636 1.00 98.38 105 TYR A O 1
ATOM 814 N N . THR A 1 106 ? -3.627 7.057 8.143 1.00 97.62 106 THR A N 1
ATOM 815 C CA . THR A 1 106 ? -3.937 6.213 9.304 1.00 97.62 106 THR A CA 1
ATOM 816 C C . THR A 1 106 ? -5.407 6.393 9.654 1.00 97.62 106 THR A C 1
ATOM 818 O O . THR A 1 106 ? -5.870 7.525 9.801 1.00 97.62 106 THR A O 1
ATOM 821 N N . PHE A 1 107 ? -6.132 5.290 9.785 1.00 96.94 107 PHE A N 1
ATOM 822 C CA . PHE A 1 107 ? -7.573 5.277 9.992 1.00 96.94 107 PHE A CA 1
ATOM 823 C C . PHE A 1 107 ? -7.923 4.959 11.442 1.00 96.94 107 PHE A C 1
ATOM 825 O O . PHE A 1 107 ? -7.241 4.179 12.108 1.00 96.94 107 PHE A O 1
ATOM 832 N N . THR A 1 108 ? -9.016 5.543 11.924 1.00 95.69 108 THR A N 1
ATOM 833 C CA . THR A 1 108 ? -9.644 5.142 13.187 1.00 95.69 108 THR A CA 1
ATOM 834 C C . THR A 1 108 ? -11.098 4.786 12.952 1.00 95.69 108 THR A C 1
ATOM 836 O O . THR A 1 108 ? -11.717 5.267 12.000 1.00 95.69 108 THR A O 1
ATOM 839 N N . TYR A 1 109 ? -11.645 3.954 13.828 1.00 94.81 109 TYR A N 1
ATOM 840 C CA . TYR A 1 109 ? -13.001 3.438 13.721 1.00 94.81 109 TYR A CA 1
ATOM 841 C C . TYR A 1 109 ? -13.712 3.572 15.064 1.00 94.81 109 TYR A C 1
ATOM 843 O O . TYR A 1 109 ? -13.069 3.687 16.109 1.00 94.81 109 TYR A O 1
ATOM 851 N N . ASP A 1 110 ? -15.039 3.580 15.036 1.00 93.31 110 ASP A N 1
ATOM 852 C CA . ASP A 1 110 ? -15.834 3.404 16.246 1.00 93.31 110 ASP A CA 1
ATOM 853 C C . ASP A 1 110 ? -15.987 1.920 16.618 1.00 93.31 110 ASP A C 1
ATOM 855 O O . ASP A 1 110 ? -15.505 1.022 15.927 1.00 93.31 110 ASP A O 1
ATOM 859 N N . ASN A 1 111 ? -16.686 1.657 17.724 1.00 92.06 111 ASN A N 1
ATOM 860 C CA . ASN A 1 111 ? -16.848 0.309 18.278 1.00 92.06 111 ASN A CA 1
ATOM 861 C C . ASN A 1 111 ? -17.679 -0.645 17.400 1.00 92.06 111 ASN A C 1
ATOM 863 O O . ASN A 1 111 ? -17.809 -1.814 17.755 1.00 92.06 111 ASN A O 1
ATOM 867 N N . ILE A 1 112 ? -18.269 -0.163 16.302 1.00 93.19 112 ILE A N 1
ATOM 868 C CA . ILE A 1 112 ? -19.007 -0.986 15.335 1.00 93.19 112 ILE A CA 1
ATOM 869 C C . ILE A 1 112 ? -18.394 -0.898 13.930 1.00 93.19 112 ILE A C 1
ATOM 871 O O . ILE A 1 112 ? -19.090 -1.082 12.932 1.00 93.19 112 ILE A O 1
ATOM 875 N N . SER A 1 113 ? -17.086 -0.625 13.862 1.00 93.75 113 SER A N 1
ATOM 876 C CA . SER A 1 113 ? -16.269 -0.685 12.644 1.00 93.75 113 SER A CA 1
ATOM 877 C C . SER A 1 113 ? -16.634 0.359 11.580 1.00 93.75 113 SER A C 1
ATOM 879 O O . SER A 1 113 ? -16.362 0.167 10.396 1.00 93.75 113 SER A O 1
ATOM 881 N N . ARG A 1 114 ? -17.215 1.500 11.973 1.00 94.19 114 ARG A N 1
ATOM 882 C CA . ARG A 1 114 ? -17.424 2.638 11.061 1.00 94.19 114 ARG A CA 1
ATOM 883 C C . ARG A 1 114 ? -16.242 3.595 11.127 1.00 94.19 114 ARG A C 1
ATOM 885 O O . ARG A 1 114 ? -15.762 3.911 12.214 1.00 94.19 114 ARG A O 1
ATOM 892 N N . LEU A 1 115 ? -15.792 4.072 9.967 1.00 95.38 115 LEU A N 1
ATOM 893 C CA . LEU A 1 115 ? -14.663 4.994 9.849 1.00 95.38 115 LEU A CA 1
ATOM 894 C C . LEU A 1 115 ? -14.949 6.313 10.589 1.00 95.38 115 LEU A C 1
ATOM 896 O O . LEU A 1 115 ? -15.950 6.973 10.328 1.00 95.38 115 LEU A O 1
ATOM 900 N N . LYS A 1 116 ? -14.050 6.708 11.494 1.00 96.38 116 LYS A N 1
ATOM 901 C CA . LYS A 1 116 ? -14.155 7.917 12.327 1.00 96.38 116 LYS A CA 1
ATOM 902 C C . LYS A 1 116 ? -13.228 9.036 11.885 1.00 96.38 116 LYS A C 1
ATOM 904 O O . LYS A 1 116 ? -13.604 10.202 11.998 1.00 96.38 116 LYS A O 1
ATOM 909 N N . SER A 1 117 ? -12.035 8.698 11.406 1.00 97.06 117 SER A N 1
ATOM 910 C CA . SER A 1 117 ? -11.063 9.671 10.909 1.00 97.06 117 SER A CA 1
ATOM 911 C C . SER A 1 117 ? -10.057 9.036 9.952 1.00 97.06 117 SER A C 1
ATOM 913 O O . SER A 1 117 ? -9.852 7.820 9.958 1.00 97.06 117 SER A O 1
ATOM 915 N N . ALA A 1 118 ? -9.410 9.882 9.152 1.00 97.81 118 ALA A N 1
ATOM 916 C CA . ALA A 1 118 ? -8.282 9.532 8.301 1.00 97.81 118 ALA A CA 1
ATOM 917 C C . ALA A 1 118 ? -7.188 10.601 8.443 1.00 97.81 118 ALA A C 1
ATOM 919 O O . ALA A 1 118 ? -7.303 11.702 7.907 1.00 97.81 118 ALA A O 1
ATOM 920 N N . THR A 1 119 ? -6.119 10.291 9.169 1.00 97.81 119 THR A N 1
ATOM 921 C CA . THR A 1 119 ? -4.991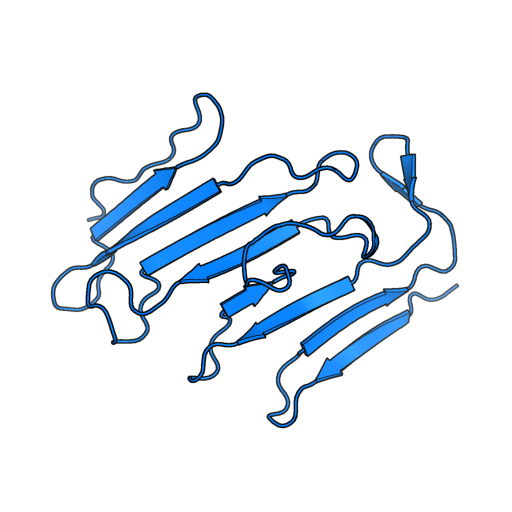 11.210 9.372 1.00 97.81 119 THR A CA 1
ATOM 922 C C . THR A 1 119 ? -3.990 11.054 8.239 1.00 97.81 119 THR A C 1
ATOM 924 O O . THR A 1 119 ? -3.420 9.975 8.075 1.00 97.81 119 THR A O 1
ATOM 927 N N . TYR A 1 120 ? -3.762 12.122 7.477 1.00 98.44 120 TYR A N 1
ATOM 928 C CA . TYR A 1 120 ? -2.811 12.140 6.371 1.00 98.44 120 TYR A CA 1
ATOM 929 C C . TYR A 1 120 ? -1.394 12.460 6.855 1.00 98.44 120 TYR A C 1
ATOM 931 O O . TYR A 1 120 ? -1.184 13.369 7.656 1.00 98.44 120 TYR A O 1
ATOM 939 N N . SER A 1 121 ? -0.409 11.762 6.301 1.00 97.94 121 SER A N 1
ATOM 940 C CA . SER A 1 121 ? 1.004 12.134 6.371 1.00 97.94 121 SER A CA 1
ATOM 941 C C . SER A 1 121 ? 1.587 12.042 4.967 1.00 97.94 121 SER A C 1
ATOM 943 O O . SER A 1 121 ? 1.452 11.007 4.318 1.00 97.94 121 SER A O 1
ATOM 945 N N . GLY A 1 122 ? 2.205 13.118 4.488 1.00 96.81 122 GLY A N 1
ATOM 946 C CA . GLY A 1 122 ? 2.792 13.180 3.153 1.00 96.81 122 GLY A CA 1
ATOM 947 C C . GLY A 1 122 ? 4.051 14.026 3.124 1.00 96.81 122 GLY A C 1
ATOM 948 O O . GLY A 1 122 ? 4.742 14.158 4.134 1.00 96.81 122 GLY A O 1
ATOM 949 N N . ILE A 1 123 ? 4.361 14.582 1.958 1.00 95.62 123 ILE A N 1
ATOM 950 C CA . ILE A 1 123 ? 5.595 15.342 1.754 1.00 95.62 123 ILE A CA 1
ATOM 951 C C . ILE A 1 123 ? 5.351 16.850 1.775 1.00 95.62 123 ILE A C 1
ATOM 953 O O . ILE A 1 123 ? 4.294 17.336 1.375 1.00 95.62 123 ILE A O 1
ATOM 957 N N . GLY A 1 124 ? 6.366 17.606 2.194 1.00 95.06 124 GLY A N 1
ATOM 958 C CA . GLY A 1 124 ? 6.309 19.066 2.211 1.00 95.06 124 GLY A CA 1
ATOM 959 C C . GLY A 1 124 ? 5.143 19.577 3.058 1.00 95.06 124 GLY A C 1
ATOM 960 O O . GLY A 1 124 ? 5.049 19.264 4.241 1.00 95.06 124 GLY A O 1
ATOM 961 N N . SER A 1 125 ? 4.267 20.371 2.444 1.00 96.00 125 SER A N 1
ATOM 962 C CA . SER A 1 125 ? 3.106 20.988 3.103 1.00 96.00 125 SER A CA 1
ATOM 963 C C . SER A 1 125 ? 1.781 20.273 2.812 1.00 96.00 125 SER A C 1
ATOM 965 O O . SER A 1 125 ? 0.721 20.828 3.092 1.00 96.00 125 SER A O 1
ATOM 967 N N . GLU A 1 126 ? 1.809 19.073 2.225 1.00 96.81 126 GLU A N 1
ATOM 968 C CA . GLU A 1 126 ? 0.595 18.295 1.966 1.00 96.81 126 GLU A CA 1
ATOM 969 C C . GLU A 1 126 ? -0.129 17.953 3.281 1.00 96.81 126 GLU A C 1
ATOM 971 O O . GLU A 1 126 ? 0.442 17.331 4.179 1.00 96.81 126 GLU A O 1
ATOM 976 N N . ASN A 1 127 ? -1.413 18.301 3.380 1.00 95.38 127 ASN A N 1
ATOM 977 C CA . ASN A 1 127 ? -2.282 17.832 4.453 1.00 95.38 127 ASN A CA 1
ATOM 978 C C . ASN A 1 127 ? -3.714 17.670 3.943 1.00 95.38 127 ASN A C 1
ATOM 980 O O . ASN A 1 127 ? -4.412 18.649 3.690 1.00 95.38 127 ASN A O 1
ATOM 984 N N . PHE A 1 128 ? -4.142 16.417 3.824 1.00 96.94 128 PHE A N 1
ATOM 985 C CA . PHE A 1 128 ? -5.480 16.034 3.375 1.00 96.94 128 PHE A CA 1
ATOM 986 C C . PHE A 1 128 ? -6.224 15.239 4.456 1.00 96.94 128 PHE A C 1
ATOM 988 O O . PHE A 1 128 ? -7.035 14.366 4.158 1.00 96.94 128 PHE A O 1
ATOM 995 N N . SER A 1 129 ? -5.900 15.497 5.726 1.00 97.81 129 SER A N 1
ATOM 996 C CA . SER A 1 129 ? -6.498 14.786 6.855 1.00 97.81 129 SER A CA 1
ATOM 997 C C . SER A 1 129 ? -7.996 15.068 6.972 1.00 97.81 129 SER A C 1
ATOM 999 O O . SER A 1 129 ? -8.439 16.208 6.842 1.00 97.81 129 SER A O 1
ATOM 1001 N N . LEU A 1 130 ? -8.759 14.034 7.318 1.00 96.81 130 LEU A N 1
ATOM 1002 C CA . LEU A 1 130 ? -10.168 14.107 7.694 1.00 96.81 130 LEU A CA 1
ATOM 1003 C C . LEU A 1 130 ? -10.285 13.756 9.185 1.00 96.81 130 LEU A C 1
ATOM 1005 O O . LEU A 1 130 ? -10.360 12.575 9.528 1.00 96.81 130 LEU A O 1
ATOM 1009 N N . PRO A 1 131 ? -10.246 14.750 10.091 1.00 93.00 131 PRO A N 1
ATOM 1010 C CA . PRO A 1 131 ? -10.170 14.498 11.531 1.00 93.00 131 PRO A CA 1
ATOM 1011 C C . PRO A 1 131 ? -11.462 13.912 12.114 1.00 93.00 131 PRO A C 1
ATOM 1013 O O . PRO A 1 131 ? -11.399 13.186 13.103 1.00 93.00 131 PRO A O 1
ATOM 1016 N N . THR A 1 132 ? -12.606 14.186 11.483 1.00 92.81 132 THR A N 1
ATOM 1017 C CA . THR A 1 132 ? -13.908 13.628 11.852 1.00 92.81 132 THR A CA 1
ATOM 1018 C C . THR A 1 132 ? -14.689 13.311 10.590 1.00 92.81 132 THR A C 1
ATOM 1020 O O . THR A 1 132 ? -14.842 14.166 9.718 1.00 92.81 132 THR A O 1
ATOM 1023 N N . ILE A 1 133 ? -15.200 12.089 10.518 1.00 89.50 133 ILE A N 1
ATOM 1024 C CA . ILE A 1 133 ? -16.129 11.628 9.491 1.00 89.50 133 ILE A CA 1
ATOM 1025 C C . ILE A 1 133 ? -17.451 11.330 10.206 1.00 89.50 133 ILE A C 1
ATOM 1027 O O . ILE A 1 133 ? -17.455 10.679 11.257 1.00 89.50 133 ILE A O 1
ATOM 1031 N N . ASN A 1 134 ? -18.535 11.911 9.687 1.00 78.12 134 ASN A N 1
ATOM 1032 C CA . ASN A 1 134 ? -19.889 11.811 10.236 1.00 78.12 134 ASN A CA 1
ATOM 1033 C C . ASN A 1 134 ? -20.685 10.719 9.529 1.00 78.12 134 ASN A C 1
ATOM 1035 O O . ASN A 1 134 ? -20.541 10.619 8.289 1.00 78.12 134 ASN A O 1
#

Foldseek 3Di:
DDWDWDFDADPVRHTAKIKIFDPDWDDDPNDTDHDIAMWGWDADPVGHTAKICADPVRHQFHQLVRVFQKIKGFDDCPPNHNVPDGQKIKMWGDDPSHTPWMKMWGWDADPVRHTAWTFIDTDDPDGPTGNGDD

pLDDT: mean 87.54, std 14.68, range [44.62, 98.69]

Sequence (134 aa):
MAEVRRSEYDEAGRLKQAKIRATGSYTANGTAISGLQTTDYTYHLRGQLRGINLDGSGNPVPNASQGDLFSYRLDYETAFIYDGNIGKQSWQASNNNAPSGLRSYTFTYDNISRLKSATYSGIGSENFSLPTIN

Radius of gyration: 17.45 Å; chains: 1; bounding box: 35×43×52 Å